Protein AF-X1DTJ1-F1 (afdb_monomer_lite)

Structure (mmCIF, N/CA/C/O backbone):
data_AF-X1DTJ1-F1
#
_entry.id   AF-X1DTJ1-F1
#
loop_
_atom_site.group_PDB
_atom_site.id
_atom_site.type_symbol
_atom_site.label_atom_id
_atom_site.label_alt_id
_atom_site.label_comp_id
_atom_site.label_asym_id
_atom_site.label_entity_id
_atom_site.label_seq_id
_atom_site.pdbx_PDB_ins_code
_atom_site.Cartn_x
_atom_site.Cartn_y
_atom_site.Cartn_z
_atom_site.occupancy
_atom_site.B_iso_or_equiv
_atom_site.auth_seq_id
_atom_site.auth_comp_id
_atom_site.auth_asym_id
_atom_site.auth_atom_id
_atom_site.pdbx_PDB_model_num
ATOM 1 N N . CYS A 1 1 ? -30.130 13.573 6.226 1.00 42.00 1 CYS A N 1
ATOM 2 C CA . CYS A 1 1 ? -29.465 12.599 7.113 1.00 42.00 1 CYS A CA 1
ATOM 3 C C . CYS A 1 1 ? -29.690 13.039 8.546 1.00 42.00 1 CYS A C 1
ATOM 5 O O . CYS A 1 1 ? -29.204 14.098 8.916 1.00 42.00 1 CYS A O 1
ATOM 7 N N . VAL A 1 2 ? -30.500 12.302 9.304 1.00 42.25 2 VAL A N 1
ATOM 8 C CA . VAL A 1 2 ? -30.756 12.610 10.716 1.00 42.25 2 VAL A CA 1
ATOM 9 C C . VAL A 1 2 ? -29.640 11.943 11.512 1.00 42.25 2 VAL A C 1
ATOM 11 O O . VAL A 1 2 ? -29.452 10.733 11.399 1.00 42.25 2 VAL A O 1
ATOM 14 N N . ILE A 1 3 ? -28.837 12.728 12.226 1.00 55.09 3 ILE A N 1
ATOM 15 C CA . ILE A 1 3 ? -27.734 12.214 13.042 1.00 55.09 3 ILE A CA 1
ATOM 16 C C . ILE A 1 3 ? -28.357 11.512 14.255 1.00 55.09 3 ILE A C 1
ATOM 18 O O . ILE A 1 3 ? -28.829 12.160 15.181 1.00 55.09 3 ILE A O 1
ATOM 22 N N . GLY A 1 4 ? -28.399 10.178 14.221 1.00 57.22 4 GLY A N 1
ATOM 23 C CA . GLY A 1 4 ? -29.037 9.315 15.224 1.00 57.22 4 GLY A CA 1
ATOM 24 C C . GLY A 1 4 ? -28.335 9.240 16.585 1.00 57.22 4 GLY A C 1
ATOM 25 O O . GLY A 1 4 ? -28.595 8.306 17.334 1.00 57.22 4 GLY A O 1
ATOM 26 N N . LEU A 1 5 ? -27.454 10.188 16.922 1.00 61.47 5 LEU A N 1
ATOM 27 C CA . LEU A 1 5 ? -26.821 10.238 18.246 1.00 61.47 5 LEU A CA 1
ATOM 28 C C . LEU A 1 5 ? -27.792 10.708 19.345 1.00 61.47 5 LEU A C 1
ATOM 30 O O . LEU A 1 5 ? -27.583 10.403 20.511 1.00 61.47 5 LEU A O 1
ATOM 34 N N . SER A 1 6 ? -28.873 11.409 18.992 1.00 56.81 6 SER A N 1
ATOM 35 C CA . SER A 1 6 ? -29.793 12.043 19.953 1.00 56.81 6 SER A CA 1
ATOM 36 C C . SER A 1 6 ? -30.807 11.099 20.618 1.00 56.81 6 SER A C 1
ATOM 38 O O . SER A 1 6 ? -31.606 11.555 21.429 1.00 56.81 6 SER A O 1
ATOM 40 N N . VAL A 1 7 ? -30.836 9.813 20.253 1.00 67.75 7 VAL A N 1
ATOM 41 C CA . VAL A 1 7 ? -31.857 8.846 20.712 1.00 67.75 7 VAL A CA 1
ATOM 42 C C . VAL A 1 7 ? -31.325 7.797 21.682 1.00 67.75 7 VAL A C 1
ATOM 44 O O . VAL A 1 7 ? -32.080 6.904 22.053 1.00 67.75 7 VAL A O 1
ATOM 47 N N . LEU A 1 8 ? -30.059 7.873 22.100 1.00 73.38 8 LEU A N 1
ATOM 48 C CA . LEU A 1 8 ? -29.494 6.890 23.021 1.00 73.38 8 LEU A CA 1
ATOM 49 C C . LEU A 1 8 ? -29.783 7.309 24.479 1.00 73.38 8 LEU A C 1
ATOM 51 O O . LEU A 1 8 ? -29.214 8.300 24.943 1.00 73.38 8 LEU A O 1
ATOM 55 N N . PRO A 1 9 ? -30.657 6.600 25.221 1.00 79.31 9 PRO A N 1
ATOM 56 C CA . PRO A 1 9 ? -30.924 6.932 26.617 1.00 79.31 9 PRO A CA 1
ATOM 57 C C . PRO A 1 9 ? -29.648 6.711 27.440 1.00 79.31 9 PRO A C 1
ATOM 59 O O . PRO A 1 9 ? -29.107 5.606 27.440 1.00 79.31 9 PRO A O 1
ATOM 62 N N . GLY A 1 10 ? -29.166 7.755 28.119 1.00 78.12 10 GLY A N 1
ATOM 63 C CA . GLY A 1 10 ? -27.947 7.706 28.938 1.00 78.12 10 GLY A CA 1
ATOM 64 C C . GLY A 1 10 ? -26.640 8.036 28.208 1.00 78.12 10 GLY A C 1
ATOM 65 O O . GLY A 1 10 ? -25.574 7.825 28.776 1.00 78.12 10 GLY A O 1
ATOM 66 N N . LEU A 1 11 ? -26.689 8.541 26.968 1.00 79.50 11 LEU A N 1
ATOM 67 C CA . LEU A 1 11 ? -25.505 9.104 26.315 1.00 79.50 11 LEU A CA 1
ATOM 68 C C . LEU A 1 11 ? -25.307 10.558 26.754 1.00 79.50 11 LEU A C 1
ATOM 70 O O . LEU A 1 11 ? -26.017 11.453 26.298 1.00 79.50 11 LEU A O 1
ATOM 74 N N . GLU A 1 12 ? -24.321 10.782 27.614 1.00 76.81 12 GLU A N 1
ATOM 75 C CA . GLU A 1 12 ? -23.873 12.112 28.022 1.00 76.81 12 GLU A CA 1
ATOM 76 C C . GLU A 1 12 ? -22.593 12.464 27.253 1.00 76.81 12 GLU A C 1
ATOM 78 O O . GLU A 1 12 ? -21.647 11.679 27.196 1.00 76.81 12 GLU A O 1
ATOM 83 N N . LEU A 1 13 ? -22.588 13.625 26.591 1.00 77.31 13 LEU A N 1
ATOM 84 C CA . LEU A 1 13 ? -21.392 14.154 25.939 1.00 77.31 13 LEU A CA 1
ATOM 85 C C . LEU A 1 13 ? -20.600 14.931 26.987 1.00 77.31 13 LEU A C 1
ATOM 87 O O . LEU A 1 13 ? -21.007 16.026 27.372 1.00 77.31 13 LEU A O 1
ATOM 91 N N . GLU A 1 14 ? -19.493 14.361 27.450 1.00 78.50 14 GLU A N 1
ATOM 92 C CA . GLU A 1 14 ? -18.569 15.080 28.325 1.00 78.50 14 GLU A CA 1
ATOM 93 C C . GLU A 1 14 ? -17.830 16.189 27.563 1.00 78.50 14 GLU A C 1
ATOM 95 O O . GLU A 1 14 ? -17.711 16.165 26.331 1.00 78.50 14 GLU A O 1
ATOM 100 N N . GLU A 1 15 ? -17.349 17.187 28.307 1.00 80.12 15 GLU A N 1
ATOM 101 C CA . GLU A 1 15 ? -16.520 18.246 27.743 1.00 80.12 15 GLU A CA 1
ATOM 102 C C . GLU A 1 15 ? -15.266 17.633 27.115 1.00 80.12 15 GLU A C 1
ATOM 104 O O . GLU A 1 15 ? -14.609 16.768 27.696 1.00 80.12 15 GLU A O 1
ATOM 109 N N . ALA A 1 16 ? -14.944 18.063 25.894 1.00 77.44 16 ALA A N 1
ATOM 110 C CA . ALA A 1 16 ? -13.752 17.572 25.225 1.00 77.44 16 ALA A CA 1
ATOM 111 C C . ALA A 1 16 ? -12.514 17.958 26.059 1.00 77.44 16 ALA A C 1
ATOM 113 O O . ALA A 1 16 ? -12.380 19.136 26.403 1.00 77.44 16 ALA A O 1
ATOM 114 N N . PRO A 1 17 ? -11.609 17.009 26.359 1.00 82.38 17 PRO A N 1
ATOM 115 C CA . PRO A 1 17 ? -10.400 17.305 27.118 1.00 82.38 17 PRO A CA 1
ATOM 116 C C . PRO A 1 17 ? -9.526 18.327 26.384 1.00 82.38 17 PRO A C 1
ATOM 118 O O . PRO A 1 17 ? -9.603 18.478 25.157 1.00 82.38 17 PRO A O 1
ATOM 121 N N . ASP A 1 18 ? -8.676 19.030 27.135 1.00 91.44 18 ASP A N 1
ATOM 122 C CA . ASP A 1 18 ? -7.799 20.049 26.560 1.00 91.44 18 ASP A CA 1
ATOM 123 C C . ASP A 1 18 ? -6.851 19.441 25.511 1.00 91.44 18 ASP A C 1
ATOM 125 O O . ASP A 1 18 ? -6.466 18.270 25.571 1.00 91.44 18 ASP A O 1
ATOM 129 N N . ARG A 1 19 ? -6.422 20.252 24.536 1.00 87.56 19 ARG A N 1
ATOM 130 C CA . ARG A 1 19 ? -5.480 19.814 23.494 1.00 87.56 19 ARG A CA 1
ATOM 131 C C . ARG A 1 19 ? -4.220 19.193 24.100 1.00 87.56 19 ARG A C 1
ATOM 133 O O . ARG A 1 19 ? -3.704 18.227 23.537 1.00 87.56 19 ARG A O 1
ATOM 140 N N . GLN A 1 20 ? -3.702 19.751 25.190 1.00 91.00 20 GLN A N 1
ATOM 141 C CA . GLN A 1 20 ? -2.489 19.252 25.824 1.00 91.00 20 GLN A CA 1
ATOM 142 C C . GLN A 1 20 ? -2.720 17.865 26.434 1.00 91.00 20 GLN A C 1
ATOM 144 O O . GLN A 1 20 ? -1.909 16.961 26.229 1.00 91.00 20 GLN A O 1
ATOM 149 N N . GLU A 1 21 ? -3.861 17.681 27.094 1.00 87.62 21 GLU A N 1
ATOM 150 C CA . GLU A 1 21 ? -4.290 16.414 27.685 1.00 87.62 21 GLU A CA 1
ATOM 151 C C . GLU A 1 21 ? -4.528 15.342 26.609 1.00 87.62 21 GLU A C 1
ATOM 153 O O . GLU A 1 21 ? -4.013 14.228 26.707 1.00 87.62 21 GLU A O 1
ATOM 158 N N . LEU A 1 22 ? -5.181 15.702 25.499 1.00 87.75 22 LEU A N 1
ATOM 159 C CA . LEU A 1 22 ? -5.333 14.832 24.328 1.00 87.75 22 LEU A CA 1
ATOM 160 C C . LEU A 1 22 ? -3.985 14.360 23.777 1.00 87.75 22 LEU A C 1
ATOM 162 O O . LEU A 1 22 ? -3.820 13.183 23.450 1.00 87.75 22 LEU A O 1
ATOM 166 N N . VAL A 1 23 ? -3.003 15.260 23.670 1.00 90.19 23 VAL A N 1
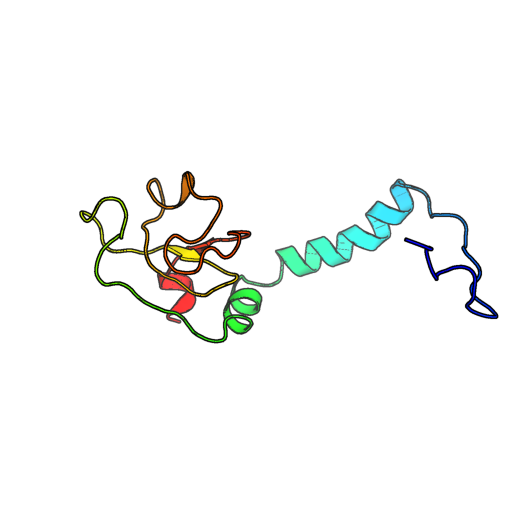ATOM 167 C CA . VAL A 1 23 ? -1.659 14.887 23.213 1.00 90.19 23 VAL A CA 1
ATOM 168 C C . VAL A 1 23 ? -1.011 13.914 24.193 1.00 90.19 23 VAL A C 1
ATOM 170 O O . VAL A 1 23 ? -0.335 12.993 23.745 1.00 90.19 23 VAL A O 1
ATOM 173 N N . GLU A 1 24 ? -1.189 14.077 25.502 1.00 90.62 24 GLU A N 1
ATOM 174 C CA . GLU A 1 24 ? -0.651 13.140 26.496 1.00 90.62 24 GLU A CA 1
ATOM 175 C C . GLU A 1 24 ? -1.300 11.757 26.427 1.00 90.62 24 GLU A C 1
ATOM 177 O O . GLU A 1 24 ? -0.577 10.763 26.475 1.00 90.62 24 GLU A O 1
ATOM 182 N N . ILE A 1 25 ? -2.614 11.684 26.204 1.00 87.81 25 ILE A N 1
ATOM 183 C CA . ILE A 1 25 ? -3.347 10.420 26.027 1.00 87.81 25 ILE A CA 1
ATOM 184 C C . ILE A 1 25 ? -2.898 9.691 24.750 1.00 87.81 25 ILE A C 1
ATOM 186 O O . ILE A 1 25 ? -2.684 8.477 24.750 1.00 87.81 25 ILE A O 1
ATOM 190 N N . VAL A 1 26 ? -2.731 10.424 23.646 1.00 89.88 26 VAL A N 1
ATOM 191 C CA . VAL A 1 26 ? -2.440 9.841 22.324 1.00 89.88 26 VAL A CA 1
ATOM 192 C C . VAL A 1 26 ? -0.950 9.518 22.138 1.00 89.88 26 VAL A C 1
ATOM 194 O O . VAL A 1 26 ? -0.596 8.561 21.447 1.00 89.88 26 VAL A O 1
ATOM 197 N N . ARG A 1 27 ? -0.042 10.273 22.768 1.00 91.25 27 ARG A N 1
ATOM 198 C CA . ARG A 1 27 ? 1.419 10.089 22.660 1.00 91.25 27 ARG A CA 1
ATOM 199 C C . ARG A 1 27 ? 1.905 8.656 22.921 1.00 91.25 27 ARG A C 1
ATOM 201 O O . ARG A 1 27 ? 2.683 8.180 22.093 1.00 91.25 27 ARG A O 1
ATOM 208 N N . PRO A 1 28 ? 1.497 7.945 23.991 1.00 86.00 28 PRO A N 1
ATOM 209 C CA . PRO A 1 28 ? 1.923 6.563 24.205 1.00 86.00 28 PRO A CA 1
ATOM 210 C C . PRO A 1 28 ? 1.389 5.615 23.125 1.00 86.00 28 PRO A C 1
ATOM 212 O O . PRO A 1 28 ? 2.105 4.701 22.732 1.00 86.00 28 PRO A O 1
ATOM 215 N N . GLN A 1 29 ? 0.191 5.858 22.581 1.00 82.50 29 GLN A N 1
ATOM 216 C CA . GLN A 1 29 ? -0.373 5.052 21.491 1.00 82.50 29 GLN A CA 1
ATOM 217 C C . GLN A 1 29 ? 0.423 5.230 20.191 1.00 82.50 29 GLN A C 1
ATOM 219 O O . GLN A 1 29 ? 0.783 4.249 19.544 1.00 82.50 29 GLN A O 1
ATOM 224 N N . ILE A 1 30 ? 0.780 6.473 19.842 1.00 83.50 30 ILE A N 1
ATOM 225 C CA . ILE A 1 30 ? 1.660 6.760 18.698 1.00 83.50 30 ILE A CA 1
ATOM 226 C C . ILE A 1 30 ? 3.059 6.179 18.933 1.00 83.50 30 ILE A C 1
ATOM 228 O O . ILE A 1 30 ? 3.662 5.639 18.010 1.00 83.50 30 ILE A O 1
ATOM 232 N N . GLY A 1 31 ? 3.589 6.286 20.155 1.00 80.50 31 GLY A N 1
ATOM 233 C CA . GLY A 1 31 ? 4.884 5.719 20.531 1.00 80.50 31 GLY A CA 1
ATOM 234 C C . GLY A 1 31 ? 4.917 4.201 20.368 1.00 80.50 31 GLY A C 1
ATOM 235 O O . GLY A 1 31 ? 5.838 3.678 19.749 1.00 80.50 31 GLY A O 1
ATOM 236 N N . ALA A 1 32 ? 3.879 3.510 20.841 1.00 73.25 32 ALA A N 1
ATOM 237 C CA . ALA A 1 32 ? 3.713 2.073 20.663 1.00 73.25 32 ALA A CA 1
ATOM 238 C C . ALA A 1 32 ? 3.561 1.690 19.183 1.00 73.25 32 ALA A C 1
ATOM 240 O O . ALA A 1 32 ? 4.199 0.744 18.741 1.00 73.25 32 ALA A O 1
ATOM 241 N N . ALA A 1 33 ? 2.794 2.450 18.395 1.00 72.00 33 ALA A N 1
ATOM 242 C CA . ALA A 1 33 ? 2.655 2.217 16.956 1.00 72.00 33 ALA A CA 1
ATOM 243 C C . ALA A 1 33 ? 3.968 2.436 16.183 1.00 72.00 33 ALA A C 1
ATOM 245 O O . ALA A 1 33 ? 4.247 1.710 15.238 1.00 72.00 33 ALA A O 1
ATOM 246 N N . LYS A 1 34 ? 4.799 3.404 16.594 1.00 74.88 34 LYS A N 1
ATOM 247 C CA . LYS A 1 34 ? 6.152 3.606 16.043 1.00 74.88 34 LYS A CA 1
ATOM 248 C C . LYS A 1 34 ? 7.140 2.525 16.480 1.00 74.88 34 LYS A C 1
ATOM 250 O O . LYS A 1 34 ? 8.080 2.245 15.746 1.00 74.88 34 LYS A O 1
ATOM 255 N N . ALA A 1 35 ? 6.968 1.986 17.687 1.00 70.38 35 ALA A N 1
ATOM 256 C CA . ALA A 1 35 ? 7.811 0.931 18.239 1.00 70.38 35 ALA A CA 1
ATOM 257 C C . ALA A 1 35 ? 7.420 -0.463 17.736 1.00 70.38 35 ALA A C 1
ATOM 259 O O . ALA A 1 35 ? 8.241 -1.375 17.797 1.00 70.38 35 ALA A O 1
ATOM 260 N N . ASN A 1 36 ? 6.185 -0.644 17.262 1.00 63.78 36 ASN A N 1
ATOM 261 C CA . ASN A 1 36 ? 5.786 -1.894 16.652 1.00 63.78 36 ASN A CA 1
ATOM 262 C C . ASN A 1 36 ? 6.390 -1.975 15.252 1.00 63.78 36 ASN A C 1
ATOM 264 O O . ASN A 1 36 ? 6.088 -1.158 14.384 1.00 63.78 36 ASN A O 1
ATOM 268 N N . ASP A 1 37 ? 7.270 -2.954 15.055 1.00 63.66 37 ASP A N 1
ATOM 269 C CA . ASP A 1 37 ? 7.889 -3.230 13.766 1.00 63.66 37 ASP A CA 1
ATOM 270 C C . ASP A 1 37 ? 6.818 -3.302 12.665 1.00 63.66 37 ASP A C 1
ATOM 272 O O . ASP A 1 37 ? 5.724 -3.837 12.876 1.00 63.66 37 ASP A O 1
ATOM 276 N N . ASN A 1 38 ? 7.185 -2.897 11.444 1.00 68.31 38 ASN A N 1
ATOM 277 C CA . ASN A 1 38 ? 6.400 -3.085 10.210 1.00 68.31 38 ASN A CA 1
ATOM 278 C C . ASN A 1 38 ? 5.796 -4.503 10.065 1.00 68.31 38 ASN A C 1
ATOM 280 O O . ASN A 1 38 ? 4.842 -4.708 9.320 1.00 68.31 38 ASN A O 1
ATOM 284 N N . LYS A 1 39 ? 6.329 -5.483 10.801 1.00 70.19 39 LYS A N 1
ATOM 285 C CA . LYS A 1 39 ? 5.809 -6.842 10.965 1.00 70.19 39 LYS A CA 1
ATOM 286 C C . LYS A 1 39 ? 4.342 -6.903 11.389 1.00 70.19 39 LYS A C 1
ATOM 288 O O . LYS A 1 39 ? 3.655 -7.805 10.922 1.00 70.19 39 LYS A O 1
ATOM 293 N N . GLN A 1 40 ? 3.845 -6.017 12.264 1.00 74.81 40 GLN A N 1
ATOM 294 C CA . GLN A 1 40 ? 2.416 -6.061 12.618 1.00 74.81 40 GLN A CA 1
ATOM 295 C C . GLN A 1 40 ? 1.555 -5.717 11.403 1.00 74.81 40 GLN A C 1
ATOM 297 O O . GLN A 1 40 ? 0.600 -6.435 11.130 1.00 74.81 40 GLN A O 1
ATOM 302 N N . LEU A 1 41 ? 1.950 -4.694 10.642 1.00 73.12 41 LEU A N 1
ATOM 303 C CA . LEU A 1 41 ? 1.271 -4.313 9.407 1.00 73.12 41 LEU A CA 1
ATOM 304 C C . LEU A 1 41 ? 1.279 -5.496 8.432 1.00 73.12 41 LEU A C 1
ATOM 306 O O . LEU A 1 41 ? 0.235 -5.948 7.986 1.00 73.12 41 LEU A O 1
ATOM 310 N N . ILE A 1 42 ? 2.437 -6.106 8.183 1.00 77.44 42 ILE A N 1
ATOM 311 C CA . ILE A 1 42 ? 2.533 -7.249 7.261 1.00 77.44 42 ILE A CA 1
ATOM 312 C C . ILE A 1 42 ? 1.579 -8.399 7.637 1.00 77.44 42 ILE A C 1
ATOM 314 O O . ILE A 1 42 ? 1.010 -9.020 6.746 1.00 77.44 42 ILE A O 1
ATOM 318 N N . ARG A 1 43 ? 1.326 -8.649 8.929 1.00 77.75 43 ARG A N 1
ATOM 319 C CA . ARG A 1 43 ? 0.364 -9.678 9.374 1.00 77.75 43 ARG A CA 1
ATOM 320 C C . ARG A 1 43 ? -1.090 -9.37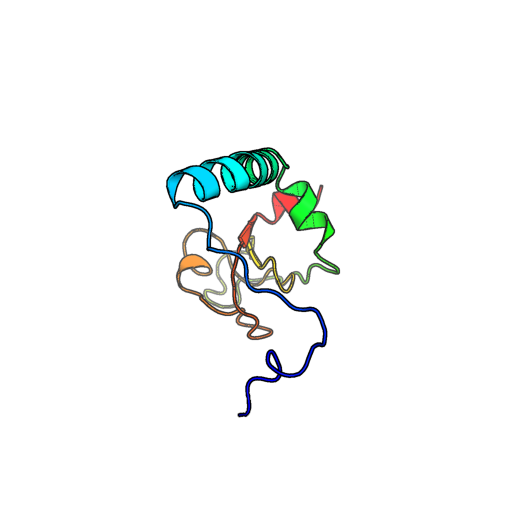3 9.010 1.00 77.75 43 ARG A C 1
ATOM 322 O O . ARG A 1 43 ? -1.892 -10.299 8.954 1.00 77.75 43 ARG A O 1
ATOM 329 N N . GLU A 1 44 ? -1.445 -8.109 8.801 1.00 79.44 44 GLU A N 1
ATOM 330 C CA . GLU A 1 44 ? -2.796 -7.701 8.394 1.00 79.44 44 GLU A CA 1
ATOM 331 C C . GLU A 1 44 ? -3.047 -7.927 6.892 1.00 79.44 44 GLU A C 1
ATOM 333 O O . GLU A 1 44 ? -4.199 -7.942 6.452 1.00 79.44 44 GLU A O 1
ATOM 338 N N . LEU A 1 45 ? -1.997 -8.154 6.093 1.00 82.88 45 LEU A N 1
ATOM 339 C CA . LEU A 1 45 ? -2.134 -8.520 4.686 1.00 82.88 45 LEU A CA 1
ATOM 340 C C . LEU A 1 45 ? -2.615 -9.972 4.558 1.00 82.88 45 LEU A C 1
ATOM 342 O O . LEU A 1 45 ? -1.898 -10.909 4.891 1.00 82.88 45 LEU A O 1
ATOM 346 N N . GLN A 1 46 ? -3.816 -10.168 4.009 1.00 77.81 46 GLN A N 1
ATOM 347 C CA . GLN A 1 46 ? -4.353 -11.510 3.738 1.00 77.81 46 GLN A CA 1
ATOM 348 C C . GLN A 1 46 ? -3.554 -12.259 2.662 1.00 77.81 46 GLN A C 1
ATOM 350 O O . GLN A 1 46 ? -3.400 -13.476 2.739 1.00 77.81 46 GLN A O 1
ATOM 355 N N . HIS A 1 47 ? -3.095 -11.542 1.633 1.00 88.19 47 HIS A N 1
ATOM 356 C CA . HIS A 1 47 ? -2.391 -12.108 0.486 1.00 88.19 47 HIS A CA 1
ATOM 357 C C . HIS A 1 47 ? -1.570 -11.036 -0.238 1.00 88.19 47 HIS A C 1
ATOM 359 O O . HIS A 1 47 ? -1.976 -9.872 -0.284 1.00 88.19 47 HIS A O 1
ATOM 365 N N . VAL A 1 48 ? -0.449 -11.441 -0.843 1.00 92.38 48 VAL A N 1
ATOM 366 C CA . VAL A 1 48 ? 0.399 -10.585 -1.682 1.00 92.38 48 VAL A CA 1
ATOM 367 C C . VAL A 1 48 ? 0.324 -11.069 -3.124 1.00 92.38 48 VAL A C 1
ATOM 369 O O . VAL A 1 48 ? 0.650 -12.215 -3.420 1.00 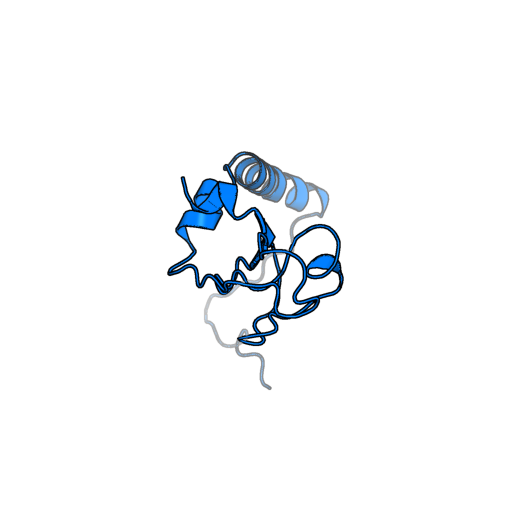92.38 48 VAL A O 1
ATOM 372 N N . TYR A 1 49 ? -0.103 -10.190 -4.026 1.00 94.25 49 TYR A N 1
ATOM 373 C CA . TYR A 1 49 ? -0.192 -10.470 -5.458 1.00 94.25 49 TYR A CA 1
ATOM 374 C C . TYR A 1 49 ? 1.042 -9.897 -6.147 1.00 94.25 49 TYR A C 1
ATOM 376 O O . TYR A 1 49 ? 1.246 -8.685 -6.105 1.00 94.25 49 TYR A O 1
ATOM 384 N N . VAL A 1 50 ? 1.860 -10.753 -6.757 1.00 95.38 50 VAL A N 1
ATOM 385 C CA . VAL A 1 50 ? 3.137 -10.355 -7.362 1.00 95.38 50 VAL A CA 1
ATOM 386 C C . VAL A 1 50 ? 3.024 -10.368 -8.879 1.00 95.38 50 VAL A C 1
ATOM 388 O O . VAL A 1 50 ? 2.798 -11.421 -9.472 1.00 95.38 50 VAL A O 1
ATOM 391 N N . GLU A 1 51 ? 3.207 -9.203 -9.493 1.00 96.19 51 GLU A N 1
ATOM 392 C CA . GLU A 1 51 ? 3.360 -9.082 -10.942 1.00 96.19 51 GLU A CA 1
ATOM 393 C C . GLU A 1 51 ? 4.827 -9.271 -11.343 1.00 96.19 51 GLU A C 1
ATOM 395 O O . GLU A 1 51 ? 5.738 -8.988 -10.564 1.00 96.19 51 GLU A O 1
ATOM 400 N N . GLN A 1 52 ? 5.064 -9.742 -12.567 1.00 94.31 52 GLN A N 1
ATOM 401 C CA . GLN A 1 52 ? 6.425 -9.973 -13.070 1.00 94.31 52 GLN A CA 1
ATOM 402 C C . GLN A 1 52 ? 7.155 -8.653 -13.357 1.00 94.31 52 GLN A C 1
ATOM 404 O O . GLN A 1 52 ? 8.307 -8.478 -12.957 1.00 94.31 52 GLN A O 1
ATOM 409 N N . ASP A 1 53 ? 6.446 -7.701 -13.969 1.00 95.69 53 ASP A N 1
ATOM 410 C CA . ASP A 1 53 ? 6.987 -6.418 -14.412 1.00 95.69 53 ASP A CA 1
ATOM 411 C C . ASP A 1 53 ? 6.203 -5.247 -13.812 1.00 95.69 53 ASP A C 1
ATOM 413 O O . ASP A 1 53 ? 5.006 -5.350 -13.525 1.00 95.69 53 ASP A O 1
ATOM 417 N N . CYS A 1 54 ? 6.868 -4.101 -13.621 1.00 97.06 54 CYS A N 1
ATOM 418 C CA . CYS A 1 54 ? 6.177 -2.880 -13.218 1.00 97.06 54 CYS A CA 1
ATOM 419 C C . CYS A 1 54 ? 5.139 -2.511 -14.280 1.00 97.06 54 CYS A C 1
ATOM 421 O O . CYS A 1 54 ? 5.496 -2.146 -15.397 1.00 97.06 54 CYS A O 1
ATOM 423 N N . CYS A 1 55 ? 3.859 -2.491 -13.913 1.00 96.75 55 CYS A N 1
ATOM 424 C CA . CYS A 1 55 ? 2.753 -2.237 -14.835 1.00 96.75 55 CYS A CA 1
ATOM 425 C C . CYS A 1 55 ? 2.682 -0.788 -15.358 1.00 96.75 55 CYS A C 1
ATOM 427 O O . CYS A 1 55 ? 1.714 -0.426 -16.024 1.00 96.75 55 CYS A O 1
ATOM 429 N N . ILE A 1 56 ? 3.656 0.061 -15.009 1.00 97.00 56 ILE A N 1
ATOM 430 C CA . IL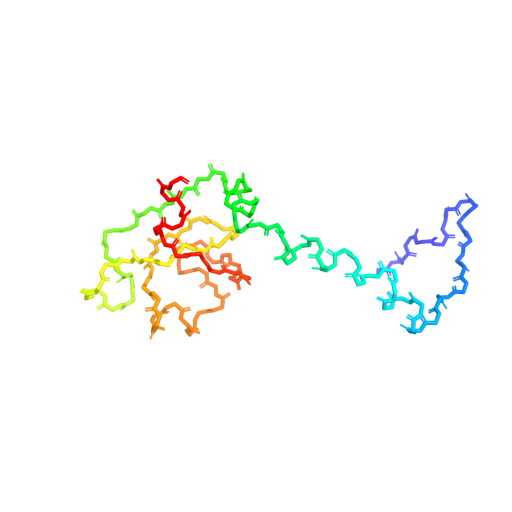E A 1 56 ? 3.748 1.457 -15.453 1.00 97.00 56 ILE A CA 1
ATOM 431 C C . ILE A 1 56 ? 4.898 1.651 -16.436 1.00 97.00 56 ILE A C 1
ATOM 433 O O . ILE A 1 56 ? 4.658 2.096 -17.554 1.00 97.00 56 ILE A O 1
ATOM 437 N N . CYS A 1 57 ? 6.134 1.343 -16.035 1.00 96.81 57 CYS A N 1
ATOM 438 C CA . CYS A 1 57 ? 7.301 1.542 -16.899 1.00 96.81 57 CYS A CA 1
ATOM 439 C C . CYS A 1 57 ? 7.671 0.308 -17.727 1.00 96.81 57 CYS A C 1
ATOM 441 O O . CYS A 1 57 ? 8.348 0.471 -18.735 1.00 96.81 57 CYS A O 1
ATOM 443 N N . LEU A 1 58 ? 7.245 -0.894 -17.313 1.00 96.25 58 LEU A N 1
ATOM 444 C CA . LEU A 1 58 ? 7.594 -2.182 -17.932 1.00 96.25 58 LEU A CA 1
ATOM 445 C C . LEU A 1 58 ? 9.112 -2.422 -18.080 1.00 96.25 58 LEU A C 1
ATOM 447 O O . LEU A 1 58 ? 9.534 -3.192 -18.933 1.00 96.25 58 LEU A O 1
ATOM 451 N N . ASP A 1 59 ? 9.922 -1.744 -17.264 1.00 94.31 59 ASP A N 1
ATOM 452 C CA . ASP A 1 59 ? 11.391 -1.753 -17.352 1.00 94.31 59 ASP A CA 1
ATOM 453 C C . ASP A 1 59 ? 12.038 -2.383 -16.109 1.00 94.31 59 ASP A C 1
ATOM 455 O O . ASP A 1 59 ? 13.002 -3.139 -16.188 1.00 94.31 59 ASP A O 1
ATOM 459 N N . VAL A 1 60 ? 11.469 -2.111 -14.931 1.00 94.19 60 VAL A N 1
ATOM 460 C CA . VAL A 1 60 ? 11.993 -2.578 -13.641 1.00 94.19 60 VAL A CA 1
ATOM 461 C C . VAL A 1 60 ? 10.983 -3.506 -12.977 1.00 94.19 60 VAL A C 1
ATOM 463 O O . VAL A 1 60 ? 9.785 -3.212 -12.960 1.00 94.19 60 VAL A O 1
ATOM 466 N N . SER A 1 61 ? 11.458 -4.600 -12.379 1.00 95.44 61 SER A N 1
ATOM 467 C CA . SER A 1 61 ? 10.607 -5.505 -11.604 1.00 95.44 61 SER A CA 1
ATOM 468 C C . SER A 1 61 ? 9.967 -4.786 -10.408 1.00 95.44 61 SER A C 1
ATOM 470 O O . SER A 1 61 ? 10.608 -3.959 -9.748 1.00 95.44 61 SER A O 1
ATOM 472 N N . PRO A 1 62 ? 8.698 -5.080 -10.094 1.00 97.00 62 PRO A N 1
ATOM 473 C CA . PRO A 1 62 ? 7.996 -4.399 -9.024 1.00 97.00 62 PRO A CA 1
ATOM 474 C C . PRO A 1 62 ? 8.541 -4.843 -7.664 1.00 97.00 62 PRO A C 1
ATOM 476 O O . PRO A 1 62 ? 8.704 -6.030 -7.401 1.00 97.00 62 PRO A O 1
ATOM 479 N N . ASN A 1 63 ? 8.797 -3.880 -6.780 1.00 96.19 63 ASN A N 1
ATOM 480 C CA . ASN A 1 63 ? 9.304 -4.106 -5.420 1.00 96.19 63 ASN A CA 1
ATOM 481 C C . ASN A 1 63 ? 8.537 -3.304 -4.350 1.00 96.19 63 ASN A C 1
ATOM 483 O O . ASN A 1 63 ? 8.947 -3.262 -3.192 1.00 96.19 63 ASN A O 1
ATOM 487 N N . ALA A 1 64 ? 7.423 -2.668 -4.724 1.00 95.19 64 ALA A N 1
ATOM 488 C CA . ALA A 1 64 ? 6.534 -1.959 -3.811 1.00 95.19 64 ALA A CA 1
ATOM 489 C C . ALA A 1 64 ? 5.230 -2.744 -3.621 1.00 95.19 64 ALA A C 1
ATOM 491 O O . ALA A 1 64 ? 4.481 -2.922 -4.581 1.00 95.19 64 ALA A O 1
ATOM 492 N N . VAL A 1 65 ? 4.926 -3.152 -2.389 1.00 95.38 65 VAL A N 1
ATOM 493 C CA . VAL A 1 65 ? 3.651 -3.771 -2.000 1.00 95.38 65 VAL A CA 1
ATOM 494 C C . VAL A 1 65 ? 2.727 -2.701 -1.418 1.00 95.38 65 VAL A C 1
ATOM 496 O O . VAL A 1 65 ? 3.102 -1.991 -0.483 1.00 95.38 65 VAL A O 1
ATOM 499 N N . PHE A 1 66 ? 1.502 -2.574 -1.930 1.00 95.44 66 PHE A N 1
ATOM 500 C CA . PHE A 1 66 ? 0.515 -1.638 -1.372 1.00 95.44 66 PHE A CA 1
ATOM 501 C C . PHE A 1 66 ? -0.224 -2.233 -0.169 1.00 95.44 66 PHE A C 1
ATOM 503 O O . PHE A 1 66 ? -0.954 -3.211 -0.309 1.00 95.44 66 PHE A O 1
ATOM 510 N N . TYR A 1 67 ? -0.096 -1.602 1.002 1.00 90.06 67 TYR A N 1
ATOM 511 C CA . TYR A 1 67 ? -0.500 -2.169 2.296 1.00 90.06 67 TYR A CA 1
ATOM 512 C C . TYR A 1 67 ? -1.977 -2.587 2.409 1.00 90.06 67 TYR A C 1
ATOM 514 O O . TYR A 1 67 ? -2.305 -3.581 3.036 1.00 90.06 67 TYR A O 1
ATOM 522 N N . THR A 1 68 ? -2.896 -1.853 1.795 1.00 88.69 68 THR A N 1
ATOM 523 C CA . THR A 1 68 ? -4.337 -2.117 1.947 1.00 88.69 68 THR A CA 1
ATOM 524 C C . THR A 1 68 ? -4.860 -3.210 1.022 1.00 88.69 68 THR A C 1
ATOM 526 O O . THR A 1 68 ? -5.969 -3.697 1.221 1.00 88.69 68 THR A O 1
ATOM 529 N N . CYS A 1 69 ? -4.105 -3.577 -0.017 1.00 94.25 69 CYS A N 1
ATOM 530 C CA . CYS A 1 69 ? -4.578 -4.502 -1.049 1.00 94.25 69 CYS A CA 1
ATOM 531 C C . CYS A 1 69 ? -3.579 -5.592 -1.447 1.00 94.25 69 CYS A C 1
ATOM 533 O O . CYS A 1 69 ? -3.945 -6.476 -2.215 1.00 94.25 69 CYS A O 1
ATOM 535 N N . GLY A 1 70 ? -2.332 -5.518 -0.982 1.00 94.50 70 GLY A N 1
ATOM 536 C CA . GLY A 1 70 ? -1.301 -6.527 -1.210 1.00 94.50 70 GLY A CA 1
ATOM 537 C C . GLY A 1 70 ? -0.729 -6.597 -2.628 1.00 94.50 70 GLY A C 1
ATOM 538 O O . GLY A 1 70 ? 0.046 -7.503 -2.906 1.00 94.50 70 GLY A O 1
ATOM 539 N N . HIS A 1 71 ? -1.076 -5.689 -3.544 1.00 96.88 71 HIS A N 1
ATOM 540 C CA . HIS A 1 71 ? -0.549 -5.745 -4.914 1.00 96.88 71 HIS A CA 1
ATOM 541 C C . HIS A 1 71 ? 0.880 -5.201 -4.999 1.00 96.88 71 HIS A C 1
ATOM 543 O O . HIS A 1 71 ? 1.131 -4.044 -4.651 1.00 96.88 71 HIS A O 1
ATOM 549 N N . GLN A 1 72 ? 1.776 -6.020 -5.543 1.00 96.81 72 GLN A N 1
ATOM 550 C CA . GLN A 1 72 ? 3.145 -5.704 -5.929 1.00 96.81 72 GLN A CA 1
ATOM 551 C C . GLN A 1 72 ? 3.221 -5.587 -7.453 1.00 96.81 72 GLN A C 1
ATOM 553 O O . GLN A 1 72 ? 3.559 -6.533 -8.155 1.00 96.81 72 GLN A O 1
ATOM 558 N N . CYS A 1 73 ? 2.854 -4.411 -7.963 1.00 97.44 73 CYS A N 1
ATOM 559 C CA . CYS A 1 73 ? 2.741 -4.143 -9.405 1.00 97.44 73 CYS A CA 1
ATOM 560 C C . CYS A 1 73 ? 3.571 -2.948 -9.884 1.00 97.44 73 CYS A C 1
ATOM 562 O O . CYS A 1 73 ? 3.599 -2.655 -11.074 1.00 97.44 73 CYS A O 1
ATOM 564 N N . THR A 1 74 ? 4.256 -2.242 -8.980 1.00 97.75 74 THR A N 1
ATOM 565 C CA . THR A 1 74 ? 5.117 -1.103 -9.327 1.00 97.75 74 THR A CA 1
ATOM 566 C C . THR A 1 74 ? 6.410 -1.125 -8.526 1.00 97.75 74 THR A C 1
ATOM 568 O O . THR A 1 74 ? 6.517 -1.835 -7.523 1.00 97.75 74 THR A O 1
ATOM 571 N N . HIS A 1 75 ? 7.404 -0.356 -8.968 1.00 96.25 75 HIS A N 1
ATOM 572 C CA . HIS A 1 75 ? 8.667 -0.206 -8.253 1.00 96.25 75 HIS A CA 1
ATOM 573 C C . HIS A 1 75 ? 8.708 1.082 -7.410 1.00 96.25 75 HIS A C 1
ATOM 575 O O . HIS A 1 75 ? 8.110 2.108 -7.755 1.00 96.25 75 HIS A O 1
ATOM 581 N N . MET A 1 76 ? 9.421 1.011 -6.289 1.00 94.50 76 MET A N 1
ATOM 582 C CA . MET A 1 76 ? 9.756 2.126 -5.405 1.00 94.50 76 MET A CA 1
ATOM 583 C C . MET A 1 76 ? 10.664 3.145 -6.108 1.00 94.50 76 MET A C 1
ATOM 585 O O . MET A 1 76 ? 11.361 2.815 -7.071 1.00 94.50 76 MET A O 1
ATOM 589 N N . GLY A 1 77 ? 10.662 4.387 -5.616 1.00 92.25 77 GLY A N 1
ATOM 590 C CA . GLY A 1 77 ? 11.569 5.448 -6.061 1.00 92.25 77 GLY A CA 1
ATOM 591 C C . GLY A 1 77 ? 11.198 6.115 -7.389 1.00 92.25 77 GLY A C 1
ATOM 592 O O . GLY A 1 77 ? 11.934 6.991 -7.835 1.00 92.25 77 GLY A O 1
ATOM 593 N N . ALA A 1 78 ? 10.097 5.709 -8.036 1.00 94.31 78 ALA A N 1
ATOM 594 C CA . ALA A 1 78 ? 9.491 6.464 -9.136 1.00 94.31 78 ALA A CA 1
ATOM 595 C C . ALA A 1 78 ? 8.014 6.093 -9.361 1.00 94.31 78 ALA A C 1
ATOM 597 O O . ALA A 1 78 ? 7.123 6.838 -8.958 1.00 94.31 78 ALA A O 1
ATOM 598 N N . CYS A 1 79 ? 7.736 4.943 -9.995 1.00 96.88 79 CYS A N 1
ATOM 599 C CA . CYS A 1 79 ? 6.392 4.605 -10.481 1.00 96.88 79 CYS A CA 1
ATOM 600 C C . CYS A 1 79 ? 5.356 4.524 -9.362 1.00 96.88 79 CYS A C 1
ATOM 602 O O . CYS A 1 79 ? 4.217 4.928 -9.563 1.00 96.88 79 CYS A O 1
ATOM 604 N N . SER A 1 80 ? 5.731 4.025 -8.184 1.00 96.06 80 SER A N 1
ATOM 605 C CA . SER A 1 80 ? 4.800 3.956 -7.060 1.00 96.06 80 SER A CA 1
ATOM 606 C C . SER A 1 80 ? 4.547 5.323 -6.404 1.00 96.06 80 SER A C 1
ATOM 608 O O . SER A 1 80 ? 3.497 5.520 -5.793 1.00 96.06 80 SER A O 1
ATOM 610 N N . ASP A 1 81 ? 5.484 6.275 -6.487 1.00 94.62 81 ASP A N 1
ATOM 611 C CA . ASP A 1 81 ? 5.489 7.547 -5.734 1.00 94.62 81 ASP A CA 1
ATOM 612 C C . ASP A 1 81 ? 4.485 8.574 -6.233 1.00 94.62 81 ASP A C 1
ATOM 614 O O . ASP A 1 81 ? 4.000 9.393 -5.456 1.00 94.62 81 ASP A O 1
ATOM 618 N N . THR A 1 82 ? 4.083 8.462 -7.491 1.00 95.00 82 THR A N 1
ATOM 619 C CA . THR A 1 82 ? 3.066 9.324 -8.096 1.00 95.00 82 THR A CA 1
ATOM 620 C C . THR A 1 82 ? 1.639 8.796 -7.907 1.00 95.00 82 THR A C 1
ATOM 622 O O . THR A 1 82 ? 0.676 9.470 -8.275 1.00 95.00 82 THR A O 1
ATOM 625 N N . LEU A 1 83 ? 1.472 7.601 -7.328 1.00 95.75 83 LEU A N 1
ATOM 626 C CA . LEU A 1 83 ? 0.184 6.918 -7.240 1.00 95.75 83 LEU A CA 1
ATOM 627 C C . LEU A 1 83 ? -0.520 7.160 -5.908 1.00 95.75 83 LEU A C 1
ATOM 629 O O . LEU A 1 83 ? 0.043 6.980 -4.832 1.00 95.75 83 LEU A O 1
ATOM 633 N N . THR A 1 84 ? -1.814 7.457 -5.997 1.00 96.62 84 THR A N 1
ATOM 634 C CA . THR A 1 84 ? -2.734 7.519 -4.848 1.00 96.62 84 THR A CA 1
ATOM 635 C C . THR A 1 84 ? -3.653 6.300 -4.765 1.00 96.62 84 THR A C 1
ATOM 637 O O . THR A 1 84 ? -4.273 6.047 -3.733 1.00 96.62 84 THR A O 1
ATOM 640 N N . LYS A 1 85 ? -3.751 5.523 -5.850 1.00 97.62 85 LYS A N 1
ATOM 641 C CA . LYS A 1 85 ? -4.575 4.316 -5.950 1.00 97.62 85 LYS A CA 1
ATOM 642 C C . LYS A 1 85 ? -3.808 3.205 -6.651 1.00 97.62 85 LYS A C 1
ATOM 644 O O . LYS A 1 85 ? -3.044 3.472 -7.575 1.00 97.62 85 LYS A O 1
ATOM 649 N N . CYS A 1 86 ? -4.048 1.965 -6.236 1.00 97.44 86 CYS A N 1
ATOM 650 C CA . CYS A 1 86 ? -3.474 0.793 -6.886 1.00 97.44 86 CYS A CA 1
ATOM 651 C C . CYS A 1 86 ? -3.954 0.703 -8.353 1.00 97.44 86 CYS A C 1
ATOM 653 O O . CYS A 1 86 ? -5.167 0.749 -8.579 1.00 97.44 86 CYS A O 1
ATOM 655 N N . PRO A 1 87 ? -3.059 0.525 -9.345 1.00 97.19 87 PRO A N 1
ATOM 656 C CA . PRO A 1 87 ? -3.445 0.375 -10.751 1.00 97.19 87 PRO A CA 1
ATOM 657 C C . PRO A 1 87 ? -4.330 -0.848 -11.028 1.00 97.19 87 PRO A C 1
ATOM 659 O O . PRO A 1 87 ? -5.181 -0.795 -11.911 1.00 97.19 87 PRO A O 1
ATOM 662 N N . LEU A 1 88 ? -4.161 -1.924 -10.251 1.00 97.06 88 LEU A N 1
ATOM 663 C CA . LEU A 1 88 ? -4.852 -3.195 -10.470 1.00 97.06 88 LEU A CA 1
ATOM 664 C C . LEU A 1 88 ? -6.252 -3.223 -9.845 1.00 97.06 88 LEU A C 1
ATOM 666 O O . LEU A 1 88 ? -7.223 -3.566 -10.513 1.00 97.06 88 LEU A O 1
ATOM 670 N N . CYS A 1 89 ? -6.385 -2.813 -8.580 1.00 96.94 89 CYS A N 1
ATOM 671 C CA . CYS A 1 89 ? -7.648 -2.937 -7.837 1.00 96.94 89 CYS A CA 1
ATOM 672 C C . CYS A 1 89 ? -8.297 -1.601 -7.445 1.00 96.94 89 CYS A C 1
ATOM 674 O O . CYS A 1 89 ? -9.388 -1.586 -6.879 1.00 96.94 89 CYS A O 1
ATOM 676 N N . ARG A 1 90 ? -7.642 -0.466 -7.728 1.00 96.88 90 ARG A N 1
ATOM 677 C CA . ARG A 1 90 ? -8.103 0.904 -7.419 1.00 96.88 90 ARG A CA 1
ATOM 678 C C . ARG A 1 90 ? -8.278 1.231 -5.931 1.00 96.88 90 ARG A C 1
ATOM 680 O O . ARG A 1 90 ? -8.755 2.325 -5.616 1.00 96.88 90 ARG A O 1
ATOM 687 N N . ALA A 1 91 ? -7.863 0.343 -5.025 1.00 96.12 91 ALA A N 1
ATOM 688 C CA . ALA A 1 91 ? -7.805 0.628 -3.594 1.00 96.12 91 ALA A CA 1
ATOM 689 C C . ALA A 1 91 ? -6.895 1.835 -3.314 1.00 96.12 91 ALA A C 1
ATOM 691 O O . ALA A 1 91 ? -5.887 2.034 -3.997 1.00 96.12 91 ALA A O 1
ATOM 692 N N . CYS A 1 92 ? -7.256 2.644 -2.315 1.00 96.25 92 CYS A N 1
ATOM 693 C CA . CYS A 1 92 ? -6.455 3.792 -1.898 1.00 96.25 92 CYS A CA 1
ATOM 694 C C . CYS A 1 92 ? -5.124 3.322 -1.295 1.00 96.25 92 CYS A C 1
ATOM 696 O O . CYS A 1 92 ? -5.110 2.429 -0.442 1.00 96.25 92 CYS A O 1
ATOM 698 N N . ILE A 1 93 ? -4.021 3.931 -1.729 1.00 94.56 93 ILE A N 1
ATOM 699 C CA . ILE A 1 93 ? -2.682 3.637 -1.216 1.00 94.56 93 ILE A CA 1
ATOM 700 C C . ILE A 1 93 ? -2.449 4.517 0.012 1.00 94.56 93 ILE A C 1
ATOM 702 O O . ILE A 1 93 ? -2.220 5.716 -0.110 1.00 94.56 93 ILE A O 1
ATOM 706 N N . THR A 1 94 ? -2.513 3.919 1.201 1.00 90.56 94 THR A N 1
ATOM 707 C CA . THR A 1 94 ? -2.234 4.609 2.474 1.00 90.56 94 THR A CA 1
ATOM 708 C C . THR A 1 94 ? -0.802 4.393 2.953 1.00 90.56 94 THR A C 1
ATOM 710 O O . THR A 1 94 ? -0.235 5.258 3.613 1.00 90.56 94 THR A O 1
ATOM 713 N N . ALA A 1 95 ? -0.211 3.253 2.602 1.00 90.56 95 ALA A N 1
ATOM 714 C CA . ALA A 1 95 ? 1.166 2.902 2.904 1.00 90.56 95 ALA A CA 1
ATOM 715 C C . ALA A 1 95 ? 1.720 1.940 1.845 1.00 90.56 95 ALA A C 1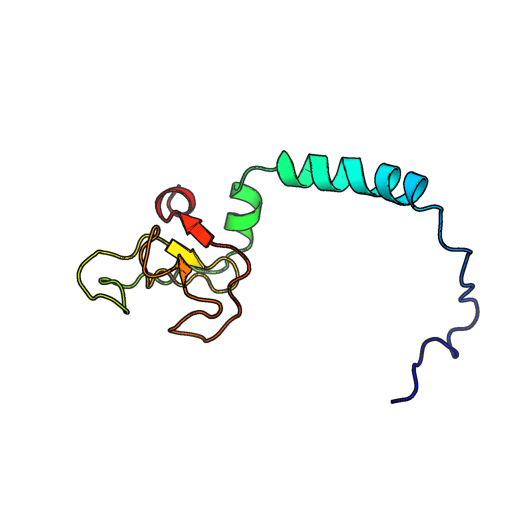
ATOM 717 O O . ALA A 1 95 ? 0.972 1.231 1.159 1.00 90.56 95 ALA A O 1
ATOM 718 N N . LYS A 1 96 ? 3.048 1.921 1.730 1.00 92.12 96 LYS A N 1
ATOM 719 C CA . LYS A 1 96 ? 3.804 1.036 0.842 1.00 92.12 96 LYS A CA 1
ATOM 720 C C . LYS A 1 96 ? 4.839 0.293 1.666 1.00 92.12 96 LYS A C 1
ATOM 722 O O . LYS A 1 96 ? 5.472 0.889 2.534 1.00 92.12 96 LYS A O 1
ATOM 727 N N . ILE A 1 97 ? 5.019 -0.981 1.365 1.00 91.81 97 ILE A N 1
ATOM 728 C CA . ILE A 1 97 ? 5.979 -1.851 2.033 1.00 91.81 97 ILE A CA 1
ATOM 729 C C . ILE A 1 97 ? 6.962 -2.336 0.971 1.00 91.81 97 ILE A C 1
ATOM 731 O O . ILE A 1 97 ? 6.559 -2.658 -0.147 1.00 91.81 97 ILE A O 1
ATOM 735 N N . ALA A 1 98 ? 8.251 -2.338 1.293 1.00 91.81 98 ALA A N 1
ATOM 736 C CA . ALA A 1 98 ? 9.257 -2.904 0.406 1.00 91.81 98 ALA A CA 1
ATOM 737 C C . ALA A 1 98 ? 9.075 -4.430 0.336 1.00 91.81 98 ALA A C 1
ATOM 739 O O . ALA A 1 98 ? 8.854 -5.067 1.369 1.00 91.81 98 ALA A O 1
ATOM 740 N N . ALA A 1 99 ? 9.113 -5.013 -0.862 1.00 90.62 99 ALA A N 1
ATOM 741 C CA . ALA A 1 99 ? 8.791 -6.426 -1.076 1.00 90.62 99 ALA A CA 1
ATOM 742 C C . ALA A 1 99 ? 9.661 -7.376 -0.231 1.00 90.62 99 ALA A C 1
ATOM 744 O O . ALA A 1 99 ? 9.164 -8.361 0.313 1.00 90.62 99 ALA A O 1
ATOM 745 N N . GLU A 1 100 ? 10.934 -7.037 -0.029 1.00 87.62 100 GLU A N 1
ATOM 746 C CA . GLU A 1 100 ? 11.874 -7.780 0.813 1.00 87.62 100 GLU A CA 1
ATOM 747 C C . GLU A 1 100 ? 11.455 -7.863 2.289 1.00 87.62 100 GLU A C 1
ATOM 749 O O . GLU A 1 100 ? 11.816 -8.814 2.985 1.00 87.62 100 GLU A O 1
ATOM 754 N N . ALA A 1 101 ? 10.673 -6.895 2.773 1.00 83.88 101 ALA A N 1
ATOM 755 C CA . ALA A 1 101 ? 10.166 -6.897 4.139 1.00 83.88 101 ALA A CA 1
ATOM 756 C C . ALA A 1 101 ? 8.969 -7.841 4.311 1.00 83.88 101 ALA A C 1
ATOM 758 O O . ALA A 1 101 ? 8.691 -8.239 5.435 1.00 83.88 101 ALA A O 1
ATOM 759 N N . VAL A 1 102 ? 8.271 -8.194 3.225 1.00 80.88 102 VAL A N 1
ATOM 760 C CA . VAL A 1 102 ? 7.065 -9.040 3.250 1.00 80.88 102 VAL A CA 1
ATOM 761 C C . VAL A 1 102 ? 7.388 -10.526 3.066 1.00 80.88 102 VAL A C 1
ATOM 763 O O . VAL A 1 102 ? 6.636 -11.380 3.521 1.00 80.88 102 VAL A O 1
ATOM 766 N N . ALA A 1 103 ? 8.508 -10.844 2.413 1.00 67.31 103 ALA A N 1
ATOM 767 C CA . ALA A 1 103 ? 8.909 -12.217 2.101 1.00 67.31 103 ALA A CA 1
ATOM 768 C C . ALA A 1 103 ? 9.583 -12.985 3.265 1.00 67.31 103 ALA A C 1
ATOM 770 O O . ALA A 1 103 ? 9.912 -14.156 3.081 1.00 67.31 103 ALA A O 1
ATOM 771 N N . ASN A 1 104 ? 9.803 -12.347 4.425 1.00 48.97 104 ASN A N 1
ATOM 772 C CA . ASN A 1 104 ? 10.471 -12.928 5.603 1.00 48.97 104 ASN A CA 1
ATOM 773 C C . ASN A 1 104 ? 9.527 -13.110 6.797 1.00 48.97 104 ASN A C 1
ATOM 775 O O . ASN A 1 104 ? 8.832 -12.131 7.153 1.00 48.97 104 ASN A O 1
#

Sequence (104 aa):
CVIGLSVLPGLELEEAPDRQELVEIVRPQIGAAKANDNKQLIRELQHVYVEQDCCICLDVSPNAVFYTCGHQCTHMGACSDTLTKCPLCRACITAKIAAEAVAN

pLDDT: mean 85.49, std 12.91, range [42.0, 97.75]

InterPro domains:
  IPR001841 Zinc finger, RING-type [PS50089] (54-90)
  IPR013083 Zinc finger, RING/FYVE/PHD-type [G3DSA:3.30.40.10] (29-99)

Secondary structure (DSSP, 8-state):
---GGGG-TT---PPPPPHHHHHHHHHHHHHHHHHS-THHHHHH-S--EE-SS-TTTSSS---EEETTT-EEEE-TTTTTTT-SB-TTT--B---EEEHHHH--

Foldseek 3Di:
DDPPPVPDPPDDDDDDDDPVVVCVVCVVV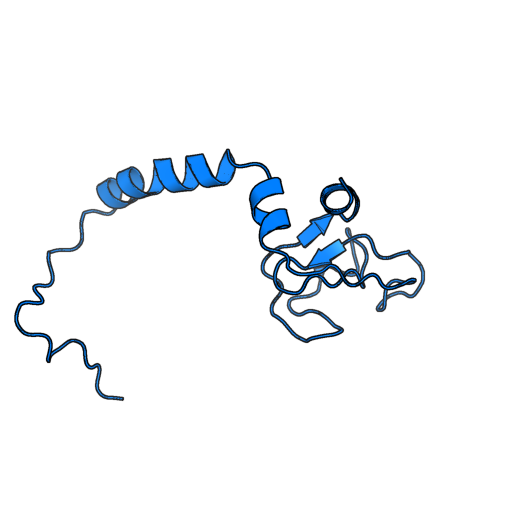VVVVVVDPCVVLLVVDPDAAADQAQPPPRPDGFFKAQSPHRYRRHHPPPPVVVDQADPPPRHGRPDIDGNVVNVD

Radius of gyration: 19.97 Å; chains: 1; bounding box: 44×33×47 Å

Organism: NCBI:txid412755